Protein AF-A0ABD4SIW8-F1 (afdb_monomer_lite)

Radius of gyration: 25.46 Å; chains: 1; bounding box: 50×43×70 Å

Foldseek 3Di:
DDVVVVVVCVVCVLVCVLVVVLVVLVVVLVVLVVVLVDDDPPVVNVVSVVVNVVSVVVNVCSVVPSPVVVVVVVVVVVVVVVLLVVLLVVLVVCCVPVVALEDEDEPPVDDDPPPPDDPDPVSVVVCVVCVPDSVVSNVVSNVVVCVVVNRHYHYDHDDD

Secondary structure (DSSP, 8-state):
--HHHHHHHHHTHHHHHHHHHHHHHHHHHHHHHHHHTS---HHHHHHHHHHHHHHHHHHHHHHHH-HHHHHHHHHHHHHHHHHHHHHHHHHHHHHHHH--SEEEEE--------PPPPSSHHHHHHHHHHTTTHHHHHHHHHHHHHHHHTPEEEEEPPP-

Sequence (160 aa):
MNAEAERINRRNTNRNEYIQAAKELRHELSALQAKLAIKHSAKTEWRLRNRIGSLERRISRLEERHLGSKLYHRQHVRKQCNMERIMNMSIRKMLLTEKPDVLVKEDLSFTKEKLPKAANRYEAKVRRKLSSWTKGTLDDRIEYLCDCLGIRTVDVNPAY

Organism: Lactobacillus delbrueckii subsp. lactis (NCBI:txid29397)

Structure (mmCIF, N/CA/C/O backbone):
data_AF-A0ABD4SIW8-F1
#
_entry.id   AF-A0ABD4SIW8-F1
#
loop_
_atom_site.group_PDB
_atom_site.id
_atom_site.type_symbol
_atom_site.label_atom_id
_atom_site.label_alt_id
_atom_site.label_comp_id
_atom_site.label_asym_id
_atom_site.label_entity_id
_atom_site.label_seq_id
_atom_site.pdbx_PDB_ins_code
_atom_site.Cartn_x
_atom_site.Cartn_y
_atom_site.Cartn_z
_atom_site.occupancy
_atom_site.B_iso_or_equiv
_atom_site.auth_seq_id
_atom_site.auth_comp_id
_atom_site.auth_asym_id
_atom_site.auth_atom_id
_atom_site.pdbx_PDB_model_num
ATOM 1 N N . MET A 1 1 ? 8.739 29.370 -9.781 1.00 50.47 1 MET A N 1
ATOM 2 C CA . MET A 1 1 ? 8.807 28.098 -9.023 1.00 50.47 1 MET A CA 1
ATOM 3 C C . MET A 1 1 ? 8.374 28.364 -7.585 1.00 50.47 1 MET A C 1
ATOM 5 O O . MET A 1 1 ? 8.610 29.459 -7.099 1.00 50.47 1 MET A O 1
ATOM 9 N N . ASN A 1 2 ? 7.654 27.439 -6.943 1.00 69.81 2 ASN A N 1
ATOM 10 C CA . ASN A 1 2 ? 6.984 27.675 -5.656 1.00 69.81 2 ASN A CA 1
ATOM 11 C C . ASN A 1 2 ? 7.961 27.428 -4.483 1.00 69.81 2 ASN A C 1
ATOM 13 O O . ASN A 1 2 ? 8.446 26.307 -4.330 1.00 69.81 2 ASN A O 1
ATOM 17 N N . ALA A 1 3 ? 8.255 28.440 -3.659 1.00 70.19 3 ALA A N 1
ATOM 18 C CA . ALA A 1 3 ? 9.266 28.374 -2.587 1.00 70.19 3 ALA A CA 1
ATOM 19 C C . ALA A 1 3 ? 9.007 27.247 -1.562 1.00 70.19 3 ALA A C 1
ATOM 21 O O . ALA A 1 3 ? 9.935 26.640 -1.020 1.00 70.19 3 ALA A O 1
ATOM 22 N N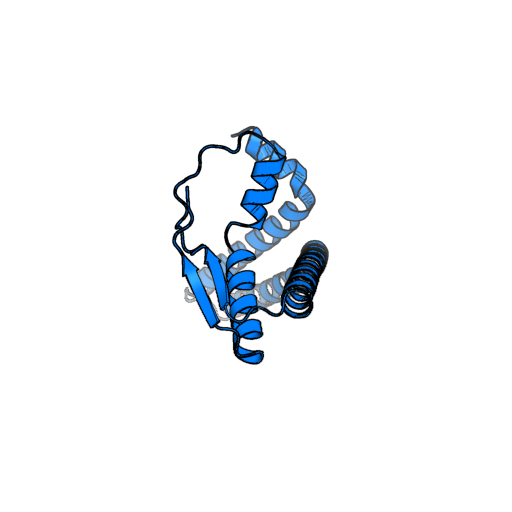 . GLU A 1 4 ? 7.735 26.904 -1.342 1.00 53.00 4 GLU A N 1
ATOM 23 C CA . GLU A 1 4 ? 7.321 25.777 -0.501 1.00 53.00 4 GLU A CA 1
ATOM 24 C C . GLU A 1 4 ? 7.778 24.430 -1.094 1.00 53.00 4 GLU A C 1
ATOM 26 O O . GLU A 1 4 ? 8.259 23.556 -0.370 1.00 53.00 4 GLU A O 1
ATOM 31 N N . ALA A 1 5 ? 7.687 24.279 -2.420 1.00 56.75 5 ALA A N 1
ATOM 32 C CA . ALA A 1 5 ? 8.102 23.074 -3.132 1.00 56.75 5 ALA A CA 1
ATOM 33 C C . ALA A 1 5 ? 9.625 22.896 -3.087 1.00 56.75 5 ALA A C 1
ATOM 35 O O . ALA A 1 5 ? 10.104 21.790 -2.844 1.00 56.75 5 ALA A O 1
ATOM 36 N N . GLU A 1 6 ? 10.390 23.981 -3.222 1.00 64.25 6 GLU A N 1
ATOM 37 C CA . GLU A 1 6 ? 11.849 23.949 -3.073 1.00 64.25 6 GLU A CA 1
ATOM 38 C C . GLU A 1 6 ? 12.275 23.584 -1.648 1.00 64.25 6 GLU A C 1
ATOM 40 O O . GLU A 1 6 ? 13.170 22.760 -1.457 1.00 64.25 6 GLU A O 1
ATOM 4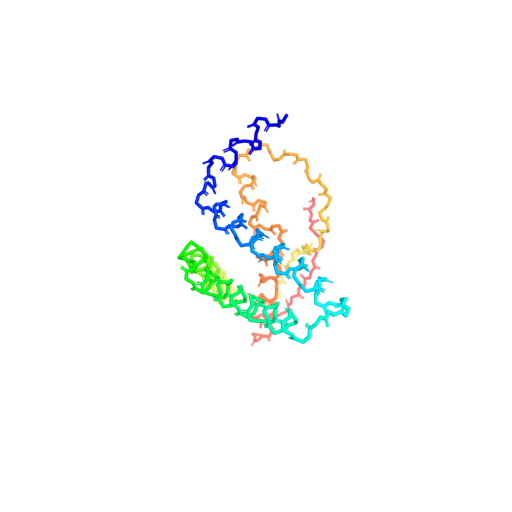5 N N . ARG A 1 7 ? 11.596 24.121 -0.629 1.00 66.62 7 ARG A N 1
ATOM 46 C CA . ARG A 1 7 ? 11.855 23.778 0.776 1.00 66.62 7 ARG A CA 1
ATOM 47 C C . ARG A 1 7 ? 11.556 22.307 1.080 1.00 66.62 7 ARG A C 1
ATOM 49 O O . ARG A 1 7 ? 12.310 21.663 1.814 1.00 66.62 7 ARG A O 1
ATOM 56 N N . ILE A 1 8 ? 10.471 21.767 0.520 1.00 57.56 8 ILE A N 1
ATOM 57 C CA . ILE A 1 8 ? 10.120 20.343 0.619 1.00 57.56 8 ILE A CA 1
ATOM 58 C C . ILE A 1 8 ? 11.170 19.484 -0.095 1.00 57.56 8 ILE A C 1
ATOM 60 O O . ILE A 1 8 ? 11.619 18.495 0.482 1.00 57.56 8 ILE A O 1
ATOM 64 N N . ASN A 1 9 ? 11.615 19.887 -1.290 1.00 57.94 9 ASN A N 1
ATOM 65 C CA . ASN A 1 9 ? 12.676 19.206 -2.037 1.00 57.94 9 ASN A CA 1
ATOM 66 C C . ASN A 1 9 ? 13.997 19.169 -1.260 1.00 57.94 9 ASN A C 1
ATOM 68 O O . ASN A 1 9 ? 14.607 18.109 -1.147 1.00 57.94 9 ASN A O 1
ATOM 72 N N . ARG A 1 10 ? 14.403 20.293 -0.654 1.00 60.28 10 ARG A N 1
ATOM 73 C CA . ARG A 1 10 ? 15.622 20.382 0.169 1.00 60.28 10 ARG A CA 1
ATOM 74 C C . ARG A 1 10 ? 15.577 19.475 1.401 1.00 60.28 10 ARG A C 1
ATOM 76 O O . ARG A 1 10 ? 16.599 18.921 1.779 1.00 60.28 10 ARG A O 1
ATOM 83 N N . ARG A 1 11 ? 14.405 19.283 2.020 1.00 58.88 11 ARG A N 1
ATOM 84 C CA . ARG A 1 11 ? 14.230 18.340 3.147 1.00 58.88 11 ARG A CA 1
ATOM 85 C C . ARG A 1 11 ? 14.241 16.868 2.732 1.00 58.88 11 ARG A C 1
ATOM 87 O O . ARG A 1 11 ? 14.424 16.008 3.587 1.00 58.88 11 ARG A O 1
ATOM 94 N N . ASN A 1 12 ? 14.001 16.580 1.457 1.00 59.62 12 ASN A N 1
ATOM 95 C CA . ASN A 1 12 ? 13.887 15.229 0.910 1.00 59.62 12 ASN A CA 1
ATOM 96 C C . ASN A 1 12 ? 15.069 14.862 0.001 1.00 59.62 12 ASN A C 1
ATOM 98 O O . ASN A 1 12 ? 14.948 13.908 -0.756 1.00 59.62 12 ASN A O 1
ATOM 102 N N . THR A 1 13 ? 16.195 15.575 0.066 1.00 54.31 13 THR A N 1
ATOM 103 C CA . THR A 1 13 ? 17.366 15.424 -0.822 1.00 54.31 13 THR A CA 1
ATOM 104 C C . THR A 1 13 ? 17.773 13.968 -1.059 1.00 54.31 13 THR A C 1
ATOM 106 O O . THR A 1 13 ? 17.740 13.520 -2.200 1.00 54.31 13 THR A O 1
ATOM 109 N N . ASN A 1 14 ? 17.977 13.174 -0.001 1.00 54.81 14 ASN A N 1
ATOM 110 C CA . ASN A 1 14 ? 18.326 11.747 -0.135 1.00 54.81 14 ASN A CA 1
ATOM 111 C C . ASN A 1 14 ? 17.221 10.893 -0.786 1.00 54.81 14 ASN A C 1
ATOM 113 O O . ASN A 1 14 ? 17.498 9.905 -1.462 1.00 54.81 14 ASN A O 1
ATOM 117 N N . ARG A 1 15 ? 15.948 11.253 -0.579 1.00 57.28 15 ARG A N 1
ATOM 118 C CA . ARG A 1 15 ? 14.805 10.585 -1.220 1.00 57.28 15 ARG A CA 1
ATOM 119 C C . ARG A 1 15 ? 14.709 10.984 -2.695 1.00 57.28 15 ARG A C 1
ATOM 121 O O . ARG A 1 15 ? 14.294 10.171 -3.512 1.00 57.28 15 ARG A O 1
ATOM 128 N N . ASN A 1 16 ? 15.113 12.208 -3.022 1.00 62.91 16 ASN A N 1
ATOM 129 C CA . ASN A 1 16 ? 15.060 12.776 -4.361 1.00 62.91 16 ASN A CA 1
ATOM 130 C C . ASN A 1 16 ? 16.160 12.240 -5.271 1.00 62.91 16 ASN A C 1
ATOM 132 O O . ASN A 1 16 ? 15.857 11.899 -6.403 1.00 62.91 16 ASN A O 1
ATOM 136 N N . GLU A 1 17 ? 17.396 12.114 -4.789 1.00 68.50 17 GLU A N 1
ATOM 137 C CA . GLU A 1 17 ? 18.520 11.628 -5.604 1.00 68.50 17 GLU A CA 1
ATOM 138 C C . GLU A 1 17 ? 18.261 10.220 -6.146 1.00 68.50 17 GLU A C 1
ATOM 140 O O . GLU A 1 17 ? 18.393 9.969 -7.342 1.00 68.50 17 GLU A O 1
ATOM 145 N N . TYR A 1 18 ? 17.792 9.316 -5.284 1.00 73.12 18 TYR A N 1
ATOM 146 C CA . TYR A 1 18 ? 17.412 7.965 -5.686 1.00 73.12 18 TYR A CA 1
ATOM 147 C C . TYR A 1 18 ? 16.230 7.956 -6.668 1.00 73.12 18 TYR A C 1
ATOM 149 O O . TYR A 1 18 ? 16.287 7.288 -7.702 1.00 73.12 18 TYR A O 1
ATOM 157 N N . ILE A 1 19 ? 15.148 8.678 -6.344 1.00 72.50 19 ILE A N 1
ATOM 158 C CA . ILE A 1 19 ? 13.933 8.706 -7.174 1.00 72.50 19 ILE A CA 1
ATOM 159 C C . ILE A 1 19 ? 14.255 9.282 -8.553 1.00 72.50 19 ILE A C 1
ATOM 161 O O . ILE A 1 19 ? 13.792 8.754 -9.562 1.00 72.50 19 ILE A O 1
ATOM 165 N N . GLN A 1 20 ? 15.071 10.330 -8.592 1.00 79.94 20 GLN A N 1
ATOM 166 C CA . GLN A 1 20 ? 15.479 10.998 -9.814 1.00 79.94 20 GLN A CA 1
ATOM 167 C C . GLN A 1 20 ? 16.388 10.099 -10.659 1.00 79.94 20 GLN A C 1
ATOM 169 O O . GLN A 1 20 ? 16.099 9.896 -11.836 1.00 79.94 20 GLN A O 1
ATOM 174 N N . ALA A 1 21 ? 17.387 9.451 -10.051 1.00 83.19 21 ALA A N 1
ATOM 175 C CA . ALA A 1 21 ? 18.250 8.497 -10.747 1.00 83.19 21 ALA A CA 1
ATOM 176 C C . ALA A 1 21 ? 17.463 7.302 -11.317 1.00 83.19 21 ALA A C 1
ATOM 178 O O . ALA A 1 21 ? 17.675 6.900 -12.460 1.00 83.19 21 ALA A O 1
ATOM 179 N N . ALA A 1 22 ? 16.512 6.743 -10.556 1.00 84.75 22 ALA A N 1
ATOM 180 C CA . ALA A 1 22 ? 15.638 5.675 -11.044 1.00 84.75 22 ALA A CA 1
ATOM 181 C C . ALA A 1 22 ? 14.765 6.146 -12.217 1.00 84.75 22 ALA A C 1
ATOM 183 O O . ALA A 1 22 ? 14.592 5.425 -13.200 1.00 84.75 22 ALA A O 1
ATOM 184 N N . LYS A 1 23 ? 14.217 7.361 -12.122 1.00 86.75 23 LYS A N 1
ATOM 185 C CA . LYS A 1 23 ? 13.368 7.962 -13.154 1.00 86.75 23 LYS A CA 1
ATOM 186 C C . LYS A 1 23 ? 14.138 8.184 -14.455 1.00 86.75 23 LYS A C 1
ATOM 188 O O . LYS A 1 23 ? 13.640 7.822 -15.517 1.00 86.75 23 LYS A O 1
ATOM 193 N N . GLU A 1 24 ? 15.350 8.718 -14.374 1.00 91.00 24 GLU A N 1
ATOM 194 C CA . GLU A 1 24 ? 16.230 8.929 -15.528 1.00 91.00 24 GLU A CA 1
ATOM 195 C C . GLU A 1 24 ? 16.589 7.608 -16.214 1.00 91.00 24 GLU A C 1
ATOM 197 O O . GLU A 1 24 ? 16.426 7.484 -17.428 1.00 91.00 24 GLU A O 1
ATOM 202 N N . LEU A 1 25 ? 16.967 6.582 -15.442 1.00 92.12 25 LEU A N 1
ATOM 203 C CA . LEU A 1 25 ? 17.259 5.250 -15.982 1.00 92.12 25 LEU A CA 1
ATOM 204 C C . LEU A 1 25 ? 16.038 4.614 -16.666 1.00 92.12 25 LEU A C 1
ATOM 206 O O . LEU A 1 25 ? 16.182 3.968 -17.703 1.00 92.12 25 LEU A O 1
ATOM 210 N N . ARG A 1 26 ? 14.832 4.808 -16.118 1.00 92.00 26 ARG A N 1
ATOM 211 C CA . ARG A 1 26 ? 13.579 4.328 -16.727 1.00 92.00 26 ARG A CA 1
ATOM 212 C C . ARG A 1 26 ? 13.243 5.074 -18.019 1.00 92.00 26 ARG A C 1
ATOM 214 O O . ARG A 1 26 ? 12.794 4.444 -18.974 1.00 92.00 26 ARG A O 1
ATOM 221 N N . HIS A 1 27 ? 13.485 6.383 -18.075 1.00 93.69 27 HIS A N 1
ATOM 222 C CA . HIS A 1 27 ? 13.339 7.153 -19.311 1.00 93.69 27 HIS A CA 1
ATOM 223 C C . HIS A 1 27 ? 14.330 6.691 -20.386 1.00 93.69 27 HIS A C 1
ATOM 225 O O . HIS A 1 27 ? 13.924 6.495 -21.530 1.00 93.69 27 HIS A O 1
ATOM 231 N N . GLU A 1 28 ? 15.598 6.454 -20.027 1.00 94.06 28 GLU A N 1
ATOM 232 C CA . GLU A 1 28 ? 16.601 5.908 -20.952 1.00 94.06 28 GLU A CA 1
ATOM 233 C C . GLU A 1 28 ? 16.174 4.529 -21.477 1.00 94.06 28 GLU A C 1
ATOM 235 O O . GLU A 1 28 ? 16.214 4.285 -22.683 1.00 94.06 28 GLU A O 1
ATOM 240 N N . LEU A 1 29 ? 15.705 3.645 -20.591 1.00 94.12 29 LEU A N 1
ATOM 241 C CA . LEU A 1 29 ? 15.212 2.317 -20.954 1.00 94.12 29 LEU A CA 1
ATOM 242 C C . LEU A 1 29 ? 14.035 2.401 -21.933 1.00 94.12 29 LEU A C 1
ATOM 244 O O . LEU A 1 29 ? 14.064 1.744 -22.972 1.00 94.12 29 LEU A O 1
ATOM 248 N N . SER A 1 30 ? 13.046 3.250 -21.647 1.00 94.44 30 SER A N 1
ATOM 249 C CA . SER A 1 30 ? 11.888 3.458 -22.522 1.00 94.44 30 SER A CA 1
ATOM 250 C C . SER A 1 30 ? 12.300 4.000 -23.896 1.00 94.44 30 SER A C 1
ATOM 252 O O . SER A 1 30 ? 11.844 3.498 -24.923 1.00 94.44 30 SER A O 1
ATOM 254 N N . ALA A 1 31 ? 13.237 4.953 -23.942 1.00 94.81 31 ALA A N 1
ATOM 255 C CA . ALA A 1 31 ? 13.763 5.481 -25.197 1.00 94.81 31 ALA A CA 1
ATOM 256 C C . ALA A 1 31 ? 14.505 4.412 -26.020 1.00 94.81 31 ALA A C 1
ATOM 258 O O . ALA A 1 31 ? 14.399 4.387 -27.246 1.00 94.81 31 ALA A O 1
ATOM 259 N N . LEU A 1 32 ? 15.255 3.513 -25.373 1.00 93.19 32 LEU A N 1
ATOM 260 C CA . LEU A 1 32 ? 15.942 2.416 -26.059 1.00 93.19 32 LEU A CA 1
ATOM 261 C C . LEU A 1 32 ? 14.983 1.324 -26.537 1.00 93.19 32 LEU A C 1
ATOM 263 O O . LEU A 1 32 ? 15.198 0.781 -27.619 1.00 93.19 32 LEU A O 1
ATOM 267 N N . GLN A 1 33 ? 13.925 1.030 -25.781 1.00 93.06 33 GLN A N 1
ATOM 268 C CA . GLN A 1 33 ? 12.856 0.128 -26.218 1.00 93.06 33 GLN A CA 1
ATOM 269 C C . GLN A 1 33 ? 12.130 0.688 -27.446 1.00 93.06 33 GLN A C 1
ATOM 271 O O . GLN A 1 33 ? 11.932 -0.036 -28.419 1.00 93.06 33 GLN A O 1
ATOM 276 N N . ALA A 1 34 ? 11.823 1.989 -27.450 1.00 93.06 34 ALA A N 1
ATOM 277 C CA . ALA A 1 34 ? 11.237 2.662 -28.608 1.00 93.06 34 ALA A CA 1
ATOM 278 C C . ALA A 1 34 ? 12.165 2.619 -29.836 1.00 93.06 34 ALA A C 1
ATOM 280 O O . ALA A 1 34 ? 11.702 2.387 -30.948 1.00 93.06 34 ALA A O 1
ATOM 281 N N . LYS A 1 35 ? 13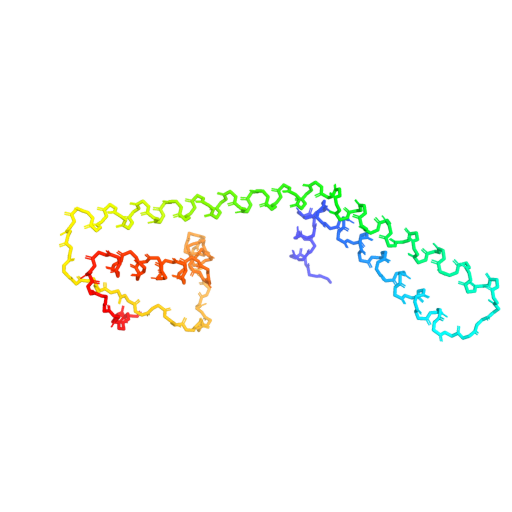.484 2.774 -29.644 1.00 91.50 35 LYS A N 1
ATOM 282 C CA . LYS A 1 35 ? 14.470 2.602 -30.727 1.00 91.50 35 LYS A CA 1
ATOM 283 C C . LYS A 1 35 ? 14.525 1.164 -31.240 1.00 91.50 35 LYS A C 1
ATOM 285 O O . LYS A 1 35 ? 14.619 0.963 -32.440 1.00 91.50 35 LYS A O 1
ATOM 290 N N . LEU A 1 36 ? 14.455 0.167 -30.357 1.00 91.88 36 LEU A N 1
ATOM 291 C CA . LEU A 1 36 ? 14.470 -1.247 -30.747 1.00 91.88 36 LEU A CA 1
ATOM 292 C C . LEU A 1 36 ? 13.211 -1.660 -31.529 1.00 91.88 36 LEU A C 1
ATOM 294 O O . LEU A 1 36 ? 13.270 -2.613 -32.298 1.00 91.88 36 LEU A O 1
ATOM 298 N N . ALA A 1 37 ? 12.092 -0.953 -31.353 1.00 89.12 37 ALA A N 1
ATOM 299 C CA . ALA A 1 37 ? 10.869 -1.193 -32.120 1.00 89.12 37 ALA A CA 1
ATOM 300 C C . ALA A 1 37 ? 11.019 -0.856 -33.617 1.00 89.12 37 ALA A C 1
ATOM 302 O O . ALA A 1 37 ? 10.245 -1.342 -34.440 1.00 89.12 37 ALA A O 1
ATOM 303 N N . ILE A 1 38 ? 12.016 -0.042 -33.980 1.00 92.75 38 ILE A N 1
ATOM 304 C CA . ILE A 1 38 ? 12.355 0.279 -35.367 1.00 92.75 38 ILE A CA 1
ATOM 305 C C . ILE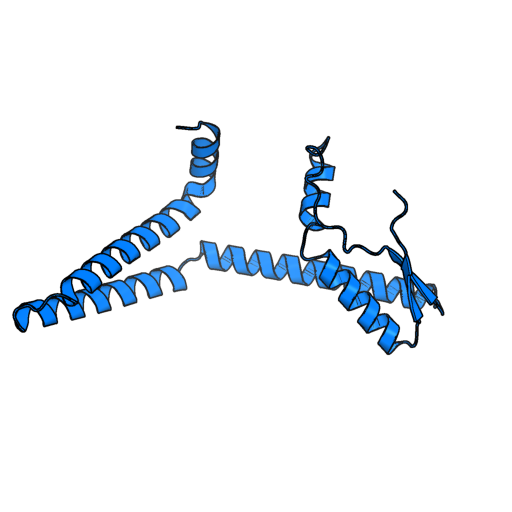 A 1 38 ? 13.351 -0.765 -35.884 1.00 92.75 38 ILE A C 1
ATOM 307 O O . ILE A 1 38 ? 14.301 -1.137 -35.194 1.00 92.75 38 ILE A O 1
ATOM 311 N N . LYS A 1 39 ? 13.161 -1.228 -37.125 1.00 89.38 39 LYS A N 1
ATOM 312 C CA . LYS A 1 39 ? 14.063 -2.201 -37.753 1.00 89.38 39 LYS A CA 1
ATOM 313 C C . LYS A 1 39 ? 15.439 -1.579 -37.988 1.00 89.38 39 LYS A C 1
ATOM 315 O O . LYS A 1 39 ? 15.561 -0.542 -38.643 1.00 89.38 39 LYS A O 1
ATOM 320 N N . HIS A 1 40 ? 16.483 -2.240 -37.500 1.00 90.19 40 HIS A N 1
ATOM 321 C CA . HIS A 1 40 ? 17.863 -1.792 -37.654 1.00 90.19 40 HIS A CA 1
ATOM 322 C C . HIS A 1 40 ? 18.757 -2.928 -38.169 1.00 90.19 40 HIS A C 1
ATOM 324 O O . HIS A 1 40 ? 18.309 -4.040 -38.432 1.00 90.19 40 HIS A O 1
ATOM 330 N N . SER A 1 41 ? 20.052 -2.654 -38.353 1.00 94.31 41 SER A N 1
ATOM 331 C CA . SER A 1 41 ? 21.009 -3.729 -38.633 1.00 94.31 41 SER A CA 1
ATOM 332 C C . SER A 1 41 ? 21.078 -4.700 -37.447 1.00 94.31 41 SER A C 1
ATOM 334 O O . SER A 1 41 ? 21.017 -4.266 -36.292 1.00 94.31 41 SER A O 1
ATOM 336 N N . ALA A 1 42 ? 21.303 -5.990 -37.711 1.00 91.19 42 ALA A N 1
ATOM 337 C CA . ALA A 1 42 ? 21.420 -7.013 -36.666 1.00 91.19 42 ALA A CA 1
ATOM 338 C C . ALA A 1 42 ? 22.453 -6.642 -35.579 1.00 91.19 42 ALA A C 1
ATOM 340 O O . ALA A 1 42 ? 22.238 -6.855 -34.385 1.00 91.19 42 ALA A O 1
ATOM 341 N N . LYS A 1 43 ? 23.560 -5.997 -35.978 1.00 94.12 43 LYS A N 1
ATOM 342 C CA . LYS A 1 43 ? 24.599 -5.502 -35.061 1.00 94.12 43 LYS A CA 1
ATOM 343 C C . LYS A 1 43 ? 24.082 -4.394 -34.138 1.00 94.12 43 LYS A C 1
ATOM 345 O O . LYS A 1 43 ? 24.447 -4.350 -32.963 1.00 94.12 43 LYS A O 1
ATOM 350 N N . THR A 1 44 ? 23.254 -3.491 -34.657 1.00 90.75 44 THR A N 1
ATOM 351 C CA . THR A 1 44 ? 22.645 -2.403 -33.879 1.00 90.75 44 THR A CA 1
ATOM 352 C C . THR A 1 44 ? 21.611 -2.947 -32.899 1.00 90.75 44 THR A C 1
ATOM 354 O O . THR A 1 44 ? 21.643 -2.583 -31.725 1.00 90.75 44 THR A O 1
ATOM 357 N N . GLU A 1 45 ? 20.747 -3.862 -33.342 1.00 91.50 45 GLU A N 1
ATOM 358 C CA . GLU A 1 45 ? 19.732 -4.488 -32.486 1.00 91.50 45 GLU A CA 1
ATOM 359 C C . GLU A 1 45 ? 20.365 -5.249 -31.316 1.00 91.50 45 GLU A C 1
ATOM 361 O O . GLU A 1 45 ? 19.941 -5.090 -30.170 1.00 91.50 45 GLU A O 1
ATOM 366 N N . TRP A 1 46 ? 21.441 -6.002 -31.570 1.00 93.62 46 TRP A N 1
ATOM 367 C CA . TRP A 1 46 ? 22.196 -6.688 -30.518 1.00 93.62 46 TRP A CA 1
ATOM 368 C C . TRP A 1 46 ? 22.745 -5.713 -29.463 1.00 93.62 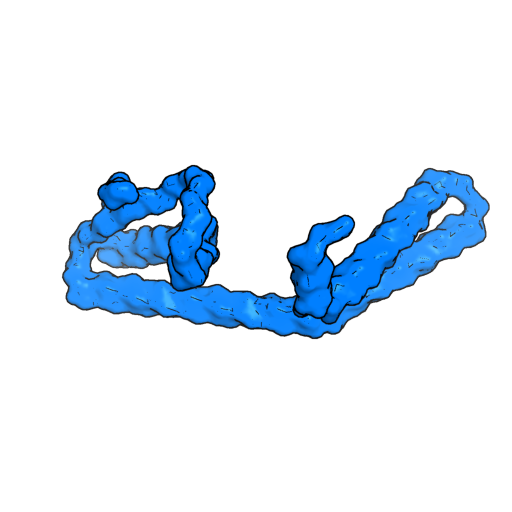46 TRP A C 1
ATOM 370 O O . TRP A 1 46 ? 22.608 -5.945 -28.260 1.00 93.62 46 TRP A O 1
ATOM 380 N N . ARG A 1 47 ? 23.309 -4.572 -29.890 1.00 93.50 47 ARG A N 1
ATOM 381 C CA . ARG A 1 47 ? 23.801 -3.528 -28.970 1.00 93.50 47 ARG A CA 1
ATOM 382 C C . ARG A 1 47 ? 22.674 -2.929 -28.128 1.00 93.50 47 ARG A C 1
ATOM 384 O O . ARG A 1 47 ? 22.861 -2.737 -26.927 1.00 93.50 47 ARG A O 1
ATOM 391 N N . LEU A 1 48 ? 21.522 -2.650 -28.742 1.00 93.62 48 LEU A N 1
ATOM 392 C CA . LEU A 1 48 ? 20.350 -2.110 -28.049 1.00 93.62 48 LEU A CA 1
ATOM 393 C C . LEU A 1 48 ? 19.841 -3.085 -26.984 1.00 93.62 48 LEU A C 1
ATOM 395 O O . LEU A 1 48 ? 19.683 -2.683 -25.833 1.00 93.62 48 LEU A O 1
ATOM 399 N N . ARG A 1 49 ? 19.678 -4.371 -27.323 1.00 93.25 49 ARG A N 1
ATOM 400 C CA . ARG A 1 49 ? 19.253 -5.412 -26.368 1.00 93.25 49 ARG A CA 1
ATOM 401 C C . ARG A 1 49 ? 20.214 -5.535 -25.186 1.00 93.25 49 ARG A C 1
ATOM 403 O O . ARG A 1 49 ? 19.778 -5.538 -24.038 1.00 93.25 49 ARG A O 1
ATOM 410 N N . ASN A 1 50 ? 21.521 -5.545 -25.446 1.00 95.69 50 ASN A N 1
ATOM 411 C CA . ASN A 1 50 ? 22.526 -5.589 -24.381 1.00 95.69 50 ASN A CA 1
ATOM 412 C C . ASN A 1 50 ? 22.466 -4.367 -23.462 1.00 95.69 50 ASN A C 1
ATOM 414 O O . ASN A 1 50 ? 22.603 -4.498 -22.242 1.00 95.69 50 ASN A O 1
ATOM 418 N N . ARG A 1 51 ? 22.259 -3.173 -24.032 1.00 94.19 51 ARG A N 1
ATOM 419 C CA . ARG A 1 51 ? 22.127 -1.942 -23.250 1.00 94.19 51 ARG A CA 1
ATOM 420 C C . ARG A 1 51 ? 20.857 -1.952 -22.402 1.00 94.19 51 ARG A C 1
ATOM 422 O O . ARG A 1 51 ? 20.950 -1.628 -21.222 1.00 94.19 51 ARG A O 1
ATOM 429 N N . ILE A 1 52 ? 19.723 -2.379 -22.962 1.00 94.38 52 ILE A N 1
ATOM 430 C CA . ILE A 1 52 ? 18.455 -2.544 -22.233 1.00 94.38 52 ILE A CA 1
ATOM 431 C C . ILE A 1 52 ? 18.654 -3.493 -21.047 1.00 94.38 52 ILE A C 1
ATOM 433 O O . ILE A 1 52 ? 18.455 -3.083 -19.906 1.00 94.38 52 ILE A O 1
ATOM 437 N N . GLY A 1 53 ? 19.191 -4.695 -21.278 1.00 94.25 53 GLY A N 1
ATOM 438 C CA . GLY A 1 53 ? 19.435 -5.657 -20.199 1.00 94.25 53 GLY A CA 1
ATOM 439 C C . GLY A 1 53 ? 20.453 -5.172 -19.154 1.00 94.25 53 GLY A C 1
ATOM 440 O O . GLY A 1 53 ? 20.434 -5.603 -18.000 1.00 94.25 53 GLY A O 1
ATOM 441 N N . SER A 1 54 ? 21.375 -4.273 -19.517 1.00 95.00 54 SER A N 1
ATOM 442 C CA . SER A 1 54 ? 22.278 -3.615 -18.560 1.00 95.00 54 SER A CA 1
ATOM 443 C C . SER A 1 54 ? 21.550 -2.585 -17.689 1.00 95.00 54 SER A C 1
ATOM 445 O O . SER A 1 54 ? 21.781 -2.541 -16.476 1.00 95.00 54 SER A O 1
ATOM 447 N N . LEU A 1 55 ? 20.655 -1.790 -18.285 1.00 93.75 55 LEU A N 1
ATOM 448 C CA . LEU A 1 55 ? 19.834 -0.812 -17.572 1.00 93.75 55 LEU A CA 1
ATOM 449 C C . LEU A 1 55 ? 18.848 -1.489 -16.623 1.00 93.75 55 LEU A C 1
ATOM 451 O O . LEU A 1 55 ? 18.779 -1.086 -15.466 1.00 93.75 55 LEU A O 1
ATOM 455 N N . GLU A 1 56 ? 18.176 -2.558 -17.052 1.00 93.19 56 GLU A N 1
ATOM 456 C CA . GLU A 1 56 ? 17.276 -3.354 -16.203 1.00 93.19 56 GLU A CA 1
ATOM 457 C C . GLU A 1 56 ? 17.996 -3.854 -14.944 1.00 93.19 56 GLU A C 1
ATOM 459 O O . GLU A 1 56 ? 17.552 -3.614 -13.821 1.00 93.19 56 GLU A O 1
ATOM 464 N N . ARG A 1 57 ? 19.194 -4.434 -15.103 1.00 93.94 57 ARG A N 1
ATOM 465 C CA . ARG A 1 57 ? 20.036 -4.860 -13.970 1.00 93.94 57 ARG A CA 1
ATOM 466 C C . ARG A 1 57 ? 20.474 -3.703 -13.074 1.00 93.94 57 ARG A C 1
ATOM 468 O O . ARG A 1 57 ? 20.699 -3.891 -11.878 1.00 93.94 57 ARG A O 1
ATOM 475 N N . ARG A 1 58 ? 20.688 -2.509 -13.631 1.00 90.94 58 ARG A N 1
ATOM 476 C CA . ARG A 1 58 ? 21.057 -1.321 -12.847 1.00 90.94 58 ARG A CA 1
ATOM 477 C C . ARG A 1 58 ? 19.866 -0.807 -12.040 1.00 90.94 58 ARG A C 1
ATOM 479 O O . ARG A 1 58 ? 20.058 -0.494 -10.870 1.00 90.94 58 ARG A O 1
ATOM 486 N N . ILE A 1 59 ? 18.674 -0.783 -12.632 1.00 90.38 59 ILE A N 1
ATOM 487 C CA . ILE A 1 59 ? 17.419 -0.416 -11.967 1.00 90.38 59 ILE A CA 1
ATOM 488 C C . ILE A 1 59 ? 17.114 -1.405 -10.834 1.00 90.38 59 ILE A C 1
ATOM 490 O O . ILE A 1 59 ? 16.952 -0.961 -9.702 1.00 90.38 59 ILE A O 1
ATOM 494 N N . SER A 1 60 ? 17.169 -2.720 -11.088 1.00 88.56 60 SER A N 1
ATOM 495 C CA . SER A 1 60 ? 16.926 -3.747 -10.055 1.00 88.56 60 SER A CA 1
ATOM 496 C C . SER A 1 60 ? 17.873 -3.592 -8.867 1.00 88.56 60 SER A C 1
ATOM 498 O O . SER A 1 60 ? 17.444 -3.514 -7.721 1.00 88.56 60 SER A O 1
ATOM 500 N N . ARG A 1 61 ? 19.182 -3.437 -9.123 1.00 88.44 61 ARG A N 1
ATOM 501 C CA . ARG A 1 61 ? 20.169 -3.229 -8.049 1.00 88.44 61 ARG A CA 1
ATOM 502 C C . ARG A 1 61 ? 19.908 -1.958 -7.253 1.00 88.44 61 ARG A C 1
ATOM 504 O O .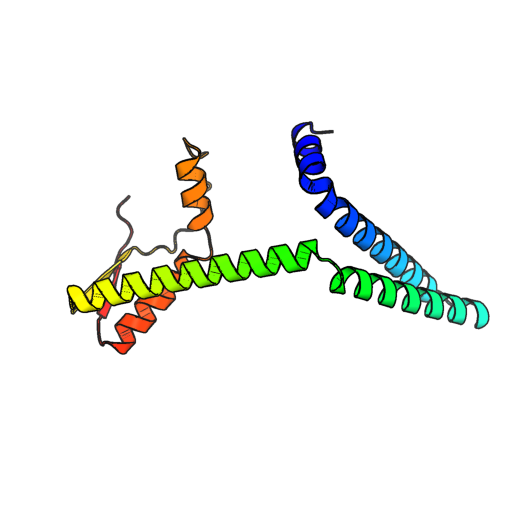 ARG A 1 61 ? 20.126 -1.948 -6.043 1.00 88.44 61 ARG A O 1
ATOM 511 N N . LEU A 1 62 ? 19.506 -0.888 -7.930 1.00 85.19 62 LEU A N 1
ATOM 512 C CA . LEU A 1 62 ? 19.186 0.382 -7.298 1.00 85.19 62 LEU A CA 1
ATOM 513 C C . LEU A 1 62 ? 17.969 0.199 -6.373 1.00 85.19 62 LEU A C 1
ATOM 515 O O . LEU A 1 62 ? 18.061 0.530 -5.192 1.00 85.19 62 LEU A O 1
ATOM 519 N N . GLU A 1 63 ? 16.903 -0.441 -6.853 1.00 81.94 63 GLU A N 1
ATOM 520 C CA . GLU A 1 63 ? 15.691 -0.757 -6.084 1.00 81.94 63 GLU A CA 1
ATOM 521 C C . GLU A 1 63 ? 15.952 -1.687 -4.893 1.00 81.94 63 GLU A C 1
ATOM 523 O O . GLU A 1 63 ? 15.565 -1.384 -3.760 1.00 81.94 63 GLU A O 1
ATOM 528 N N . GLU A 1 64 ? 16.694 -2.771 -5.106 1.00 82.06 64 GLU A N 1
ATOM 529 C CA . GLU A 1 64 ? 17.044 -3.738 -4.069 1.00 82.06 64 GLU A CA 1
ATOM 530 C C . GLU A 1 64 ? 17.972 -3.161 -3.004 1.00 82.06 64 GLU A C 1
ATOM 532 O O . GLU A 1 64 ? 17.894 -3.554 -1.841 1.00 82.06 64 GLU A O 1
ATOM 537 N N . ARG A 1 65 ? 18.896 -2.266 -3.362 1.00 80.31 65 ARG A N 1
ATOM 538 C CA . ARG A 1 65 ? 19.897 -1.728 -2.424 1.00 80.31 65 ARG A CA 1
ATOM 539 C C . ARG A 1 65 ? 19.491 -0.395 -1.812 1.00 80.31 65 ARG A C 1
ATOM 541 O O . ARG A 1 65 ? 20.259 0.161 -1.030 1.00 80.31 65 ARG A O 1
ATOM 548 N N . HIS A 1 66 ? 18.285 0.098 -2.089 1.00 79.69 66 HIS A N 1
ATOM 549 C CA . HIS A 1 66 ? 17.820 1.367 -1.547 1.00 79.69 66 HIS A CA 1
ATOM 550 C C . HIS A 1 66 ? 17.550 1.282 -0.035 1.00 79.69 66 HIS A C 1
ATOM 552 O O . HIS A 1 66 ? 16.439 0.999 0.425 1.00 79.69 66 HIS A O 1
ATOM 558 N N . LEU A 1 67 ? 18.592 1.563 0.755 1.00 72.81 67 LEU A N 1
ATOM 559 C CA . LEU A 1 67 ? 18.550 1.559 2.219 1.00 72.81 67 LEU A CA 1
ATOM 560 C C . LEU A 1 67 ? 17.464 2.496 2.758 1.00 72.81 67 LEU A C 1
ATOM 562 O O . LEU A 1 67 ? 16.779 2.140 3.713 1.00 72.81 67 LEU A O 1
ATOM 566 N N . GLY A 1 68 ? 17.241 3.644 2.109 1.00 76.19 68 GLY A N 1
ATOM 567 C CA . GLY A 1 68 ? 16.179 4.584 2.470 1.00 76.19 68 GLY A CA 1
ATOM 568 C C . GLY A 1 68 ? 14.781 3.965 2.391 1.00 76.19 68 GLY A C 1
ATOM 569 O O . GLY A 1 68 ? 14.020 4.053 3.355 1.00 76.19 68 GLY A O 1
ATOM 570 N N . SER A 1 69 ? 14.456 3.275 1.290 1.00 75.00 69 SER A N 1
ATOM 571 C CA . SER A 1 69 ? 13.173 2.565 1.149 1.00 75.00 69 SER A CA 1
ATOM 572 C C . SER A 1 69 ? 13.052 1.424 2.153 1.00 75.00 69 SER A C 1
ATOM 574 O O . SER A 1 69 ? 12.038 1.323 2.841 1.00 75.00 69 SER A O 1
ATOM 576 N N . LYS A 1 70 ? 14.108 0.617 2.325 1.00 79.94 70 LYS A N 1
ATOM 577 C CA . LYS A 1 70 ? 14.108 -0.478 3.307 1.00 79.94 70 LYS A CA 1
ATOM 578 C C . LYS A 1 70 ? 13.857 0.024 4.726 1.00 79.94 70 LYS A C 1
ATOM 580 O O . LYS A 1 70 ? 13.028 -0.536 5.440 1.00 79.94 70 LYS A O 1
ATOM 585 N N . LEU A 1 71 ? 14.549 1.085 5.141 1.00 80.19 71 LEU A N 1
ATOM 586 C CA . LEU A 1 71 ? 14.376 1.691 6.460 1.00 80.19 71 LEU A CA 1
ATOM 587 C C . LEU A 1 71 ? 12.984 2.302 6.621 1.00 80.19 71 LEU A C 1
ATOM 589 O O . LEU A 1 71 ? 12.362 2.119 7.667 1.00 80.19 71 LEU A O 1
ATOM 593 N N . TYR A 1 72 ? 12.483 2.993 5.596 1.00 81.50 72 TYR A N 1
ATOM 594 C CA . TYR A 1 72 ? 11.128 3.535 5.595 1.00 81.50 72 TYR A CA 1
ATOM 595 C C . TYR A 1 72 ? 10.086 2.425 5.749 1.00 81.50 72 TYR A C 1
ATOM 597 O O . TYR A 1 72 ? 9.235 2.517 6.630 1.00 81.50 72 TYR A O 1
ATOM 605 N N . HIS A 1 73 ? 10.184 1.357 4.956 1.00 81.25 73 HIS A N 1
ATOM 606 C CA . HIS A 1 73 ? 9.244 0.243 4.988 1.00 81.25 73 HIS A CA 1
ATOM 607 C C . HIS A 1 73 ? 9.282 -0.481 6.338 1.00 81.25 73 HIS A C 1
ATOM 609 O O . HIS A 1 73 ? 8.241 -0.666 6.959 1.00 81.25 73 HIS A O 1
ATOM 615 N N . ARG A 1 74 ? 10.476 -0.770 6.876 1.00 85.81 74 ARG A N 1
ATOM 616 C CA . ARG A 1 74 ? 10.632 -1.333 8.231 1.00 85.81 74 ARG A CA 1
ATOM 617 C C . ARG A 1 74 ? 9.979 -0.457 9.301 1.00 85.81 74 ARG A C 1
ATOM 619 O O . ARG A 1 74 ? 9.274 -0.965 10.169 1.00 85.81 74 ARG A O 1
ATOM 626 N N . GLN A 1 75 ? 10.192 0.858 9.249 1.00 85.44 75 GLN A N 1
ATOM 627 C CA . GLN A 1 75 ? 9.564 1.789 10.189 1.00 85.44 75 GLN A CA 1
ATOM 628 C C . GLN A 1 75 ? 8.046 1.863 10.012 1.00 85.44 75 GLN A C 1
ATOM 630 O O . GLN A 1 75 ? 7.328 1.983 11.004 1.00 85.44 75 GLN A O 1
ATOM 635 N N . HIS A 1 76 ? 7.562 1.811 8.772 1.00 85.56 76 HIS A N 1
ATOM 636 C CA . HIS A 1 76 ? 6.141 1.814 8.454 1.00 85.56 76 HIS A CA 1
ATOM 637 C C . HIS A 1 76 ? 5.456 0.566 9.015 1.00 85.56 76 HIS A C 1
ATOM 639 O O . HIS A 1 76 ? 4.535 0.699 9.816 1.00 85.56 76 HIS A O 1
ATOM 645 N N . VAL A 1 77 ? 5.978 -0.623 8.694 1.00 87.81 77 VAL A N 1
ATOM 646 C CA . VAL A 1 77 ? 5.489 -1.914 9.204 1.00 87.81 77 VAL A CA 1
ATOM 647 C C . VAL A 1 77 ? 5.503 -1.928 10.730 1.00 87.81 77 VAL A C 1
ATOM 649 O O . VAL A 1 77 ? 4.487 -2.212 11.352 1.00 87.81 77 VAL A O 1
ATOM 652 N N . ARG A 1 78 ? 6.602 -1.506 11.371 1.00 90.06 78 ARG A N 1
ATOM 653 C CA . ARG A 1 78 ? 6.674 -1.442 12.841 1.00 90.06 78 ARG A CA 1
ATOM 654 C C . ARG A 1 78 ? 5.593 -0.543 13.447 1.00 90.06 78 ARG A C 1
ATOM 656 O O . ARG A 1 78 ? 5.030 -0.875 14.489 1.00 90.06 78 ARG A O 1
ATOM 663 N N . LYS A 1 79 ? 5.317 0.610 12.830 1.00 86.94 79 LYS A N 1
ATOM 664 C CA . LYS A 1 79 ? 4.266 1.530 13.292 1.00 86.94 79 LYS A CA 1
ATOM 665 C C . LYS A 1 79 ? 2.876 0.933 13.105 1.00 86.94 79 LYS A C 1
ATOM 667 O O . LYS A 1 79 ? 2.058 1.082 14.008 1.00 86.94 79 LYS A O 1
ATOM 672 N N . GLN A 1 80 ? 2.644 0.261 11.981 1.00 85.38 80 GLN A N 1
ATOM 673 C CA . GLN A 1 80 ? 1.396 -0.430 11.687 1.00 85.38 80 GLN A CA 1
ATOM 674 C C . GLN A 1 80 ? 1.144 -1.566 12.687 1.00 85.38 80 GLN A C 1
ATOM 676 O O . GLN A 1 80 ? 0.156 -1.513 13.412 1.00 85.38 80 GLN A O 1
ATOM 681 N N . CYS A 1 81 ? 2.095 -2.487 12.866 1.00 89.12 81 CYS A N 1
ATOM 682 C CA . CYS A 1 81 ? 1.962 -3.584 13.830 1.00 89.12 81 CYS A CA 1
ATOM 683 C C . CYS A 1 81 ? 1.761 -3.081 15.267 1.00 89.12 81 CYS A C 1
ATOM 685 O O . CYS A 1 81 ? 0.985 -3.649 16.029 1.00 89.12 81 CYS A O 1
ATOM 687 N N . ASN A 1 82 ? 2.441 -2.001 15.674 1.00 89.75 82 ASN A N 1
ATOM 688 C CA . ASN A 1 82 ? 2.225 -1.439 17.009 1.00 89.75 82 ASN A CA 1
ATOM 689 C C . ASN A 1 82 ? 0.822 -0.834 17.164 1.00 89.75 82 ASN A C 1
ATOM 691 O O . ASN A 1 82 ? 0.236 -0.939 18.238 1.00 89.75 82 ASN A O 1
ATOM 695 N N . MET A 1 83 ? 0.293 -0.203 16.115 1.00 86.19 83 MET A N 1
ATOM 696 C CA . MET A 1 83 ? -1.069 0.327 16.110 1.00 86.19 83 MET A CA 1
ATOM 697 C C . MET A 1 83 ? -2.096 -0.802 16.224 1.00 86.19 83 MET A C 1
ATOM 699 O O . MET A 1 83 ? -2.930 -0.759 17.124 1.00 86.19 83 MET A O 1
ATOM 703 N N . GLU A 1 84 ? -1.973 -1.837 15.391 1.00 88.12 84 GLU A N 1
ATOM 704 C CA . GLU A 1 84 ? -2.823 -3.034 15.420 1.00 88.12 84 GLU A CA 1
ATOM 705 C C . GLU A 1 84 ? -2.755 -3.741 16.780 1.00 88.12 84 GLU A C 1
ATOM 707 O O . GLU A 1 84 ? -3.776 -4.148 17.330 1.00 88.12 84 GLU A O 1
ATOM 712 N N . ARG A 1 85 ? -1.562 -3.847 17.379 1.00 92.25 85 ARG A N 1
ATOM 713 C CA . ARG A 1 85 ? -1.383 -4.417 18.721 1.00 92.25 85 ARG A CA 1
ATOM 714 C C . ARG A 1 85 ? -2.134 -3.621 19.786 1.00 92.25 85 ARG A C 1
ATOM 716 O O . ARG A 1 85 ? -2.831 -4.220 20.599 1.00 92.25 85 ARG A O 1
ATOM 723 N N . ILE A 1 86 ? -1.974 -2.295 19.803 1.00 90.62 86 ILE A N 1
ATOM 724 C CA . ILE A 1 86 ? -2.646 -1.424 20.781 1.00 90.62 86 ILE A CA 1
ATOM 725 C C . ILE A 1 86 ? -4.161 -1.525 20.614 1.00 90.62 86 ILE A C 1
ATOM 727 O O . ILE A 1 86 ? -4.861 -1.719 21.599 1.00 90.62 86 ILE A O 1
ATOM 731 N N . MET A 1 87 ? -4.647 -1.456 19.377 1.00 89.00 87 MET A N 1
ATOM 732 C CA . MET A 1 87 ? -6.060 -1.600 19.043 1.00 89.00 87 MET A CA 1
ATOM 733 C C . MET A 1 87 ? -6.629 -2.926 19.563 1.00 89.00 87 MET A C 1
ATOM 735 O O . MET A 1 87 ? -7.570 -2.927 20.350 1.00 89.00 87 MET A O 1
ATOM 739 N N . ASN A 1 88 ? -5.994 -4.045 19.212 1.00 91.94 88 ASN A N 1
ATOM 740 C CA . ASN A 1 88 ? -6.393 -5.380 19.656 1.00 91.94 88 ASN A CA 1
ATOM 741 C C . ASN A 1 88 ? -6.432 -5.523 21.175 1.00 91.94 88 ASN A C 1
ATOM 743 O O . ASN A 1 88 ? -7.371 -6.092 21.727 1.00 91.94 88 ASN A O 1
ATOM 747 N N . MET A 1 89 ? -5.392 -5.031 21.845 1.00 94.81 89 MET A N 1
ATOM 748 C CA . MET A 1 89 ? -5.299 -5.074 23.298 1.00 94.81 89 MET A CA 1
ATOM 749 C C . MET A 1 89 ? -6.427 -4.262 23.941 1.00 94.81 89 MET A C 1
ATOM 751 O O . MET A 1 89 ? -7.065 -4.750 24.870 1.00 94.81 89 MET A O 1
ATOM 755 N N . SER A 1 90 ? -6.694 -3.056 23.436 1.00 93.69 90 SER A N 1
ATOM 756 C CA . SER A 1 90 ? -7.747 -2.185 23.955 1.00 93.69 90 SER A CA 1
ATOM 757 C C . SER A 1 90 ? -9.142 -2.777 23.756 1.00 93.69 90 SER A C 1
ATOM 759 O O . SER A 1 90 ? -9.894 -2.837 24.724 1.00 93.69 90 SER A O 1
ATOM 761 N N . ILE A 1 91 ? -9.462 -3.279 22.554 1.00 92.81 91 ILE A N 1
ATOM 762 C CA . ILE A 1 91 ? -10.766 -3.906 22.271 1.00 92.81 91 ILE A CA 1
ATOM 763 C C . ILE A 1 91 ? -10.976 -5.108 23.192 1.00 92.81 91 ILE A C 1
ATOM 765 O O . ILE A 1 91 ? -11.982 -5.191 23.886 1.00 92.81 91 ILE A O 1
ATOM 769 N N . ARG A 1 92 ? -10.000 -6.024 23.262 1.00 93.69 92 ARG A N 1
ATOM 770 C CA . ARG A 1 92 ? -10.112 -7.212 24.123 1.00 93.69 92 ARG A CA 1
ATOM 771 C C . ARG A 1 92 ? -10.281 -6.839 25.588 1.00 93.69 92 ARG A C 1
ATOM 773 O O . ARG A 1 92 ? -11.083 -7.458 26.275 1.00 93.69 92 ARG A O 1
ATOM 780 N N . LYS A 1 93 ? -9.539 -5.838 26.068 1.00 95.69 93 LYS A N 1
ATOM 781 C CA . LYS A 1 93 ? -9.656 -5.370 27.451 1.00 95.69 93 LYS A CA 1
ATOM 782 C C . LYS A 1 93 ? -11.067 -4.853 27.741 1.00 95.69 93 LYS A C 1
ATOM 784 O O . LYS A 1 93 ? -11.625 -5.235 28.764 1.00 95.69 93 LYS A O 1
ATOM 789 N N . MET A 1 94 ? -11.623 -4.028 26.855 1.00 95.31 94 MET A N 1
ATOM 790 C CA . MET A 1 94 ? -12.990 -3.506 26.959 1.00 95.31 94 MET A CA 1
ATOM 791 C C . MET A 1 94 ? -14.010 -4.652 26.996 1.00 95.31 94 MET A C 1
ATOM 793 O O . MET A 1 94 ? -14.724 -4.792 27.984 1.00 95.31 94 MET A O 1
ATOM 797 N N . LEU A 1 95 ? -13.987 -5.545 25.998 1.00 93.56 95 LEU A N 1
ATOM 798 C CA . LEU A 1 95 ? -14.932 -6.667 25.902 1.00 93.56 95 LEU A CA 1
ATOM 799 C C . LEU A 1 95 ? -14.864 -7.610 27.114 1.00 93.56 95 LEU A C 1
ATOM 801 O O . LEU A 1 95 ? -15.895 -8.065 27.595 1.00 93.56 95 LEU A O 1
ATOM 805 N N . LEU A 1 96 ? -13.666 -7.887 27.641 1.00 92.00 96 LEU A N 1
ATOM 806 C CA . LEU A 1 96 ? -13.498 -8.762 28.809 1.00 92.00 96 LEU A CA 1
ATOM 807 C C . LEU A 1 96 ? -13.951 -8.121 30.123 1.00 92.00 96 LEU A C 1
ATOM 809 O O . LEU A 1 96 ? -14.371 -8.835 31.035 1.00 92.00 96 LEU A O 1
ATOM 813 N N . THR A 1 97 ? -13.808 -6.800 30.235 1.00 94.69 97 THR A N 1
ATOM 814 C CA . THR A 1 97 ? -14.109 -6.059 31.465 1.00 94.69 97 THR A CA 1
ATOM 815 C C . THR A 1 97 ? -15.600 -5.765 31.561 1.00 94.69 97 THR A C 1
ATOM 817 O O . THR A 1 97 ? -16.195 -5.991 32.609 1.00 94.69 97 THR A O 1
ATOM 820 N N . GLU A 1 98 ? -16.198 -5.290 30.470 1.00 93.38 98 GLU A N 1
ATOM 821 C CA . GLU A 1 98 ? -17.599 -4.861 30.437 1.00 93.38 98 GLU A CA 1
ATOM 822 C C . GLU A 1 98 ? -18.556 -6.014 30.124 1.00 93.38 98 GLU A C 1
ATOM 824 O O . GLU A 1 98 ? -19.693 -5.985 30.581 1.00 93.38 98 GLU A O 1
ATOM 829 N N . LYS A 1 99 ? -18.091 -7.041 29.394 1.00 92.44 99 LYS A N 1
ATOM 830 C CA . LYS A 1 99 ? -18.890 -8.196 28.943 1.00 92.44 99 LYS A CA 1
ATOM 831 C C . LYS A 1 99 ? -20.244 -7.784 28.339 1.00 92.44 99 LYS A C 1
ATOM 833 O O . LYS A 1 99 ? -21.283 -8.221 28.828 1.00 92.44 99 LYS A O 1
ATOM 838 N N . PRO A 1 100 ? -20.243 -6.924 27.307 1.00 93.06 100 PRO A N 1
ATOM 839 C CA . PRO A 1 100 ? -21.484 -6.434 26.729 1.00 93.06 100 PRO A CA 1
ATOM 840 C C . PRO A 1 100 ? -22.196 -7.535 25.934 1.00 93.06 100 PRO A C 1
ATOM 842 O O . PRO A 1 100 ? -21.551 -8.267 25.187 1.00 93.06 100 PRO A O 1
ATOM 845 N N . ASP A 1 101 ? -23.525 -7.591 26.021 1.00 92.38 101 ASP A N 1
ATOM 846 C CA . ASP A 1 101 ? -24.354 -8.404 25.113 1.00 92.38 101 ASP A CA 1
ATOM 847 C C . ASP A 1 101 ? -24.518 -7.729 23.739 1.00 92.38 101 ASP A C 1
ATOM 849 O O . ASP A 1 101 ? -24.664 -8.386 22.703 1.00 92.38 101 ASP A O 1
ATOM 853 N N . VAL A 1 102 ? -24.487 -6.392 23.733 1.00 93.12 102 VAL A N 1
ATOM 854 C CA . VAL A 1 102 ? -24.626 -5.549 22.544 1.00 93.12 102 VAL A CA 1
ATOM 855 C C . VAL A 1 102 ? -23.570 -4.451 22.570 1.00 93.12 102 VAL A C 1
ATOM 857 O O . VAL A 1 102 ? -23.443 -3.728 23.557 1.00 93.12 102 VAL A O 1
ATOM 860 N N . LEU A 1 103 ? -22.844 -4.296 21.465 1.00 92.19 103 LEU A N 1
ATOM 861 C CA . LEU A 1 103 ? -21.903 -3.209 21.241 1.00 92.19 103 LEU A CA 1
ATOM 862 C C . LEU A 1 103 ? -22.465 -2.255 20.184 1.00 92.19 103 LEU A C 1
ATOM 864 O O . LEU A 1 103 ? -22.664 -2.632 19.030 1.00 92.19 103 LEU A O 1
ATOM 868 N N . VAL A 1 104 ? -22.699 -1.009 20.585 1.00 90.00 104 VAL A N 1
ATOM 869 C CA . VAL A 1 104 ? -23.141 0.060 19.685 1.00 90.00 104 VAL A CA 1
ATOM 870 C C . VAL A 1 104 ? -21.916 0.827 19.196 1.00 90.00 104 VAL A C 1
ATOM 872 O O . VAL A 1 104 ? -21.102 1.263 20.013 1.00 90.00 104 VAL A O 1
ATOM 875 N N . LYS A 1 105 ? -21.773 0.986 17.880 1.00 87.75 105 LYS A N 1
ATOM 876 C CA . LYS A 1 105 ? -20.676 1.728 17.250 1.00 87.75 105 LYS A CA 1
ATOM 877 C C . LYS A 1 105 ? -21.216 2.749 16.253 1.00 87.75 105 LYS A C 1
ATOM 879 O O . LYS A 1 105 ? -22.296 2.576 15.700 1.00 87.75 105 LYS A O 1
ATOM 884 N N . GLU A 1 106 ? -20.482 3.835 16.060 1.00 84.88 106 GLU A N 1
ATOM 885 C CA . GLU A 1 106 ? -20.844 4.849 15.070 1.00 84.88 106 GLU A CA 1
ATOM 886 C C . GLU A 1 106 ? -20.555 4.336 13.658 1.00 84.88 106 GLU A C 1
ATOM 888 O O . GLU A 1 106 ? -19.471 3.802 13.412 1.00 84.88 106 GLU A O 1
ATOM 893 N N . ASP A 1 107 ? -21.478 4.562 12.719 1.00 79.06 107 ASP A N 1
ATOM 894 C CA . ASP A 1 107 ? -21.200 4.366 11.306 1.00 79.06 107 ASP A CA 1
ATOM 895 C C . ASP A 1 107 ? -20.195 5.423 10.871 1.00 79.06 107 ASP A C 1
ATOM 897 O O . ASP A 1 107 ? -20.442 6.622 10.727 1.00 79.06 107 ASP A O 1
ATOM 901 N N . LEU A 1 108 ? -18.991 4.932 10.683 1.00 69.88 108 LEU A N 1
ATOM 902 C CA . LEU A 1 108 ? -17.841 5.711 10.352 1.00 69.88 108 LEU A CA 1
ATOM 903 C C . LEU A 1 108 ? -17.733 5.850 8.803 1.00 69.88 108 LEU A C 1
ATOM 905 O O . LEU A 1 108 ? -16.873 6.570 8.310 1.00 69.88 108 LEU A O 1
ATOM 909 N N . SER A 1 109 ? -18.632 5.318 7.982 1.00 68.25 109 SER A N 1
ATOM 910 C CA . SER A 1 109 ? -18.551 5.364 6.509 1.00 68.25 109 SER A CA 1
ATOM 911 C C . SER A 1 109 ? -18.477 6.760 5.841 1.00 68.25 109 SER A C 1
ATOM 913 O O . SER A 1 109 ? -18.163 6.830 4.651 1.00 68.25 109 SER A O 1
ATOM 915 N N . PHE A 1 110 ? -18.665 7.871 6.573 1.00 60.53 110 PHE A N 1
ATOM 916 C CA . PHE A 1 110 ? -18.618 9.253 6.066 1.00 60.53 110 PHE A CA 1
ATOM 917 C C . PHE A 1 110 ? -17.484 9.502 5.064 1.00 60.53 110 PHE A C 1
ATOM 919 O O . PHE A 1 110 ? -16.293 9.610 5.395 1.00 60.53 110 PHE A O 1
ATOM 926 N N . THR A 1 111 ? -17.889 9.654 3.803 1.00 55.88 111 THR A N 1
ATOM 927 C CA . THR A 1 111 ? -17.044 10.164 2.735 1.00 55.88 111 THR A CA 1
ATOM 928 C C . THR A 1 111 ? -16.555 11.543 3.122 1.00 55.88 111 THR A C 1
ATOM 930 O O . THR A 1 111 ? -17.335 12.402 3.517 1.00 55.88 111 THR A O 1
ATOM 933 N N . LYS A 1 112 ? -15.241 11.739 3.001 1.00 57.19 112 LYS A N 1
ATOM 934 C CA . LYS A 1 112 ? -14.539 12.994 3.265 1.00 57.19 112 LYS A CA 1
ATOM 935 C C . LYS A 1 112 ? -15.167 14.143 2.474 1.00 57.19 112 LYS A C 1
ATOM 937 O O . LYS A 1 112 ? -14.655 14.510 1.415 1.00 57.19 112 LYS A O 1
ATOM 942 N N . GLU A 1 113 ? -16.187 14.795 3.014 1.00 55.50 113 GLU A N 1
ATOM 943 C CA . GLU A 1 113 ? -16.327 16.212 2.743 1.00 55.50 113 GLU A CA 1
ATOM 944 C C . GLU A 1 113 ? -14.997 16.856 3.133 1.00 55.50 113 GLU A C 1
ATOM 946 O O . GLU A 1 113 ? -14.333 16.439 4.093 1.00 55.50 113 GLU A O 1
ATOM 951 N N . LYS A 1 114 ? -14.522 17.796 2.312 1.00 57.38 114 LYS A N 1
ATOM 952 C CA . LYS A 1 114 ? -13.272 18.509 2.577 1.00 57.38 114 LYS A CA 1
ATOM 953 C C . LYS A 1 114 ? -13.452 19.287 3.875 1.00 57.38 114 LYS A C 1
ATOM 955 O O . LYS A 1 114 ? -13.851 20.446 3.850 1.00 57.38 114 LYS A O 1
ATOM 960 N N . LEU A 1 115 ? -13.140 18.641 4.998 1.00 61.97 115 LEU A N 1
ATOM 961 C CA . LEU A 1 115 ? -13.188 19.263 6.306 1.00 61.97 115 LEU A CA 1
ATOM 962 C C . LEU A 1 115 ? -12.358 20.550 6.245 1.00 61.97 115 LEU A C 1
ATOM 964 O O . LEU A 1 115 ? -11.255 20.533 5.673 1.00 61.97 115 LEU A O 1
ATOM 968 N N . PRO A 1 116 ? -12.845 21.653 6.837 1.00 67.38 116 PRO A N 1
ATOM 969 C CA . PRO A 1 116 ? -12.094 22.893 6.894 1.00 67.38 116 PRO A CA 1
ATOM 970 C C . PRO A 1 116 ? -10.712 22.641 7.500 1.00 67.38 116 PRO A C 1
ATOM 972 O O . PRO A 1 116 ? -10.498 21.697 8.278 1.00 67.38 116 PRO A O 1
ATOM 975 N N . LYS A 1 117 ? -9.747 23.473 7.093 1.00 69.06 117 LYS A N 1
ATOM 976 C CA . LYS A 1 117 ? -8.349 23.386 7.528 1.00 69.06 117 LYS A CA 1
ATOM 977 C C . LYS A 1 117 ? -8.314 23.232 9.051 1.00 69.06 117 LYS A C 1
ATOM 979 O O . LYS A 1 117 ? -8.863 24.069 9.756 1.00 69.06 117 LYS A O 1
ATOM 984 N N . ALA A 1 118 ? -7.704 22.146 9.531 1.00 69.88 118 ALA A N 1
ATOM 985 C CA . ALA A 1 118 ? -7.637 21.844 10.961 1.00 69.88 118 ALA A CA 1
ATOM 986 C C . ALA A 1 118 ? -7.126 23.064 11.739 1.00 69.88 118 ALA A C 1
ATOM 988 O O . ALA A 1 118 ? -6.129 23.675 11.336 1.00 69.88 118 ALA A O 1
ATOM 989 N N . ALA A 1 119 ? -7.800 23.394 12.838 1.00 70.50 119 ALA A N 1
ATOM 990 C CA . ALA A 1 119 ? -7.535 24.595 13.618 1.00 70.50 119 ALA A CA 1
ATOM 991 C C . ALA A 1 119 ? -6.152 24.536 14.281 1.00 70.50 119 ALA A C 1
ATOM 993 O O . ALA A 1 119 ? -5.504 25.560 14.488 1.00 70.50 119 ALA A O 1
ATOM 994 N N . ASN A 1 120 ? -5.659 23.327 14.580 1.00 82.38 120 ASN A N 1
ATOM 995 C CA . ASN A 1 120 ? -4.354 23.138 15.201 1.00 82.38 120 ASN A CA 1
ATOM 996 C C . ASN A 1 120 ? -3.589 21.897 14.695 1.00 82.38 120 ASN A C 1
ATOM 998 O O . ASN A 1 120 ? -4.096 21.014 13.994 1.00 82.38 120 ASN A O 1
ATOM 1002 N N . ARG A 1 121 ? -2.301 21.829 15.067 1.00 78.94 121 ARG A N 1
ATOM 1003 C CA . ARG A 1 121 ? -1.382 20.749 14.664 1.00 78.94 121 ARG A CA 1
ATOM 1004 C C . ARG A 1 121 ? -1.810 19.378 15.203 1.00 78.94 121 ARG A C 1
ATOM 1006 O O . ARG A 1 121 ? -1.561 18.372 14.535 1.00 78.94 121 ARG A O 1
ATOM 1013 N N . TYR A 1 122 ? -2.394 19.332 16.399 1.00 78.94 122 TYR A N 1
ATOM 1014 C CA . TYR A 1 122 ? -2.828 18.092 17.038 1.00 78.94 122 TYR A CA 1
ATOM 1015 C C . TYR A 1 122 ? -3.994 17.468 16.271 1.00 78.94 122 TYR A C 1
ATOM 1017 O O . TYR A 1 122 ? -3.898 16.328 15.823 1.00 78.94 122 TYR A O 1
ATOM 1025 N N . GLU A 1 123 ? -5.025 18.256 16.000 1.00 76.88 123 GLU A N 1
ATOM 1026 C CA . GLU A 1 123 ? -6.183 17.872 15.207 1.00 76.88 123 GLU A CA 1
ATOM 1027 C C . GLU A 1 123 ? -5.762 17.403 13.808 1.00 76.88 123 GLU A C 1
ATOM 1029 O O . GLU A 1 123 ? -6.144 16.322 13.363 1.00 76.88 123 GLU A O 1
ATOM 1034 N N . ALA A 1 124 ? -4.857 18.132 13.147 1.00 76.38 124 ALA A N 1
ATOM 1035 C CA . ALA A 1 124 ? -4.309 17.717 11.856 1.00 76.38 124 ALA A CA 1
ATOM 1036 C C . ALA A 1 124 ? -3.566 16.367 11.910 1.00 76.38 124 ALA A C 1
ATOM 1038 O O . ALA A 1 124 ? -3.475 15.665 10.897 1.00 76.38 124 ALA A O 1
ATOM 1039 N N . LYS A 1 125 ? -2.967 16.018 13.055 1.00 75.44 125 LYS A N 1
ATOM 1040 C CA . LYS A 1 125 ? -2.264 14.745 13.275 1.00 75.44 125 LYS A CA 1
ATOM 1041 C C . LYS A 1 125 ? -3.252 13.613 13.548 1.00 75.44 125 LYS A C 1
ATOM 1043 O O . LYS A 1 125 ? -3.061 12.526 13.010 1.00 75.44 125 LYS A O 1
ATOM 1048 N N . VAL A 1 126 ? -4.286 13.867 14.347 1.00 72.81 126 VAL A N 1
ATOM 1049 C CA . VAL A 1 126 ? -5.357 12.907 14.650 1.00 72.81 126 VAL A CA 1
ATOM 1050 C C . VAL A 1 126 ? -6.153 12.589 13.389 1.00 72.81 126 VAL A C 1
ATOM 1052 O O . VAL A 1 126 ? -6.215 11.426 12.999 1.00 72.81 126 VAL A O 1
ATOM 1055 N N . ARG A 1 127 ? -6.625 13.612 12.664 1.00 72.56 127 ARG A N 1
ATOM 1056 C CA . ARG A 1 127 ? -7.340 13.439 11.391 1.00 72.56 127 ARG A CA 1
ATOM 1057 C C . ARG A 1 127 ? -6.534 12.592 10.410 1.00 72.56 127 ARG A C 1
ATOM 1059 O O . ARG A 1 127 ? -7.048 11.615 9.893 1.00 72.56 127 ARG A O 1
ATOM 1066 N N . ARG A 1 128 ? -5.239 12.881 10.216 1.00 71.62 128 ARG A N 1
ATOM 1067 C CA . ARG A 1 128 ? -4.358 12.076 9.342 1.00 71.62 128 ARG A CA 1
ATOM 1068 C C . ARG A 1 128 ? -4.209 10.613 9.764 1.00 71.62 128 ARG A C 1
ATOM 1070 O O . ARG A 1 128 ? -3.972 9.775 8.904 1.00 71.62 128 ARG A O 1
ATOM 1077 N N . LYS A 1 129 ? -4.297 10.307 11.060 1.00 69.12 129 LYS A N 1
ATOM 1078 C CA . LYS A 1 129 ? -4.261 8.923 11.552 1.00 69.12 129 LYS A CA 1
ATOM 1079 C C . LYS A 1 129 ? -5.588 8.198 11.327 1.00 69.12 129 LYS A C 1
ATOM 1081 O O . LYS A 1 129 ? -5.572 7.008 11.039 1.00 69.12 129 LYS A O 1
ATOM 1086 N N . LEU A 1 130 ? -6.707 8.906 11.453 1.00 65.56 130 LEU A N 1
ATOM 1087 C CA . LEU A 1 130 ? -8.053 8.350 11.302 1.00 65.56 130 LEU A CA 1
ATOM 1088 C C . LEU A 1 130 ? -8.528 8.306 9.838 1.00 65.56 130 LEU A C 1
ATOM 1090 O O . LEU A 1 130 ? -9.459 7.582 9.514 1.00 65.56 130 LEU A O 1
ATOM 1094 N N . SER A 1 131 ? -7.885 9.047 8.929 1.00 62.75 131 SER A N 1
ATOM 1095 C CA . SER A 1 131 ? -8.465 9.395 7.629 1.00 62.75 131 SER A CA 1
ATOM 1096 C C . SER A 1 131 ? -8.448 8.336 6.523 1.00 62.75 131 SER A C 1
ATOM 1098 O O . SER A 1 131 ? -8.747 8.734 5.401 1.00 62.75 131 SER A O 1
ATOM 1100 N N . SER A 1 132 ? -8.125 7.049 6.727 1.00 58.47 132 SER A N 1
ATOM 1101 C CA . SER A 1 132 ? -8.433 6.038 5.677 1.00 58.47 132 SER A CA 1
ATOM 1102 C C . SER A 1 132 ? -8.114 4.577 5.999 1.00 58.47 132 SER A C 1
ATOM 1104 O O . SER A 1 132 ? -8.670 3.726 5.323 1.00 58.47 132 SER A O 1
ATOM 1106 N N . TRP A 1 133 ? -7.242 4.259 6.958 1.00 61.12 133 TRP A N 1
ATOM 1107 C CA . TRP A 1 133 ? -6.808 2.861 7.160 1.00 61.12 133 TRP A CA 1
ATOM 1108 C C . TRP A 1 133 ? -7.149 2.343 8.548 1.00 61.12 133 TRP A C 1
ATOM 1110 O O . TRP A 1 133 ? -7.842 1.348 8.687 1.00 61.12 133 TRP A O 1
ATOM 1120 N N . THR A 1 134 ? -6.761 3.091 9.579 1.00 70.25 134 THR A N 1
ATOM 1121 C CA . THR A 1 134 ? -6.994 2.722 10.983 1.00 70.25 134 THR A CA 1
ATOM 1122 C C . THR A 1 134 ? -8.464 2.478 11.317 1.00 70.25 134 THR A C 1
ATOM 1124 O O . THR A 1 134 ? -8.754 1.711 12.218 1.00 70.25 134 THR A O 1
ATOM 1127 N N . LYS A 1 135 ? -9.370 3.161 10.620 1.00 73.31 135 LYS A N 1
ATOM 1128 C CA . LYS A 1 135 ? -10.813 3.145 10.854 1.00 73.31 135 LYS A CA 1
ATOM 1129 C C . LYS A 1 135 ? -11.461 1.856 10.349 1.00 73.31 135 LYS A C 1
ATOM 1131 O O . LYS A 1 135 ? -12.003 1.129 11.160 1.00 73.31 135 LYS A O 1
ATOM 1136 N N . GLY A 1 136 ? -11.252 1.510 9.074 1.00 79.06 136 GLY A N 1
ATOM 1137 C CA . GLY A 1 136 ? -11.702 0.220 8.538 1.00 79.06 136 GLY A CA 1
ATOM 1138 C C . GLY A 1 136 ? -11.092 -0.952 9.307 1.00 79.06 136 GLY A C 1
ATOM 1139 O O . GLY A 1 136 ? -11.810 -1.808 9.791 1.00 79.06 136 GLY A O 1
ATOM 1140 N N . THR A 1 137 ? -9.780 -0.914 9.574 1.00 82.62 137 THR A N 1
ATOM 1141 C CA . THR A 1 137 ? -9.129 -1.961 10.384 1.00 82.62 137 THR A CA 1
ATOM 1142 C C . THR A 1 137 ? -9.683 -2.056 11.812 1.00 82.62 137 THR A C 1
ATOM 1144 O O . THR A 1 137 ? -9.658 -3.136 12.395 1.00 82.62 137 THR A O 1
ATOM 1147 N N . LEU A 1 138 ? -10.145 -0.946 12.398 1.00 85.75 138 LEU A N 1
ATOM 1148 C CA . LEU A 1 138 ? -10.785 -0.945 13.713 1.00 85.75 138 LEU A CA 1
ATOM 1149 C C . LEU A 1 138 ? -12.158 -1.608 13.650 1.00 85.75 138 LEU A C 1
ATOM 1151 O O . LEU A 1 138 ? -12.414 -2.499 14.457 1.00 85.75 138 LEU A O 1
ATOM 1155 N N . ASP A 1 139 ? -12.990 -1.201 12.693 1.00 86.75 139 ASP A N 1
ATOM 1156 C CA . ASP A 1 139 ? -14.346 -1.721 12.516 1.00 86.75 139 ASP A CA 1
ATOM 1157 C C . ASP A 1 139 ? -14.322 -3.222 12.211 1.00 86.75 139 ASP A C 1
ATOM 1159 O O . ASP A 1 139 ? -14.922 -3.991 12.965 1.00 86.75 139 ASP A O 1
ATOM 1163 N N . ASP A 1 140 ? -13.508 -3.646 11.234 1.00 88.50 140 ASP A N 1
ATOM 1164 C CA . ASP A 1 140 ? -13.300 -5.058 10.879 1.00 88.50 140 ASP A CA 1
ATOM 1165 C C . ASP A 1 140 ? -12.890 -5.879 12.109 1.00 88.50 140 ASP A C 1
ATOM 1167 O O . ASP A 1 140 ? -13.285 -7.033 12.301 1.00 88.50 140 ASP A O 1
ATOM 1171 N N . ARG A 1 141 ? -12.042 -5.294 12.967 1.00 91.06 141 ARG A N 1
ATOM 1172 C CA . ARG A 1 141 ? -11.506 -6.010 14.120 1.00 91.06 141 ARG A CA 1
ATOM 1173 C C . ARG A 1 141 ? -12.489 -6.096 15.276 1.00 91.06 141 ARG A C 1
ATOM 1175 O O . ARG A 1 141 ? -12.469 -7.098 15.994 1.00 91.06 141 ARG A O 1
ATOM 1182 N N . ILE A 1 142 ? -13.300 -5.062 15.473 1.00 91.69 142 ILE A N 1
ATOM 1183 C CA . ILE A 1 142 ? -14.387 -5.065 16.449 1.00 91.69 142 ILE A CA 1
ATOM 1184 C C . ILE A 1 142 ? -15.421 -6.111 16.048 1.00 91.69 142 ILE A C 1
ATOM 1186 O O . ILE A 1 142 ? -15.729 -6.961 16.879 1.00 91.69 142 ILE A O 1
ATOM 1190 N N . GLU A 1 143 ? -15.881 -6.096 14.795 1.00 91.62 143 GLU A N 1
ATOM 1191 C CA . GLU A 1 143 ? -16.848 -7.068 14.266 1.00 91.62 143 GLU A CA 1
ATOM 1192 C C . GLU A 1 143 ? -16.339 -8.493 14.448 1.00 91.62 143 GLU A C 1
ATOM 1194 O O . GLU A 1 143 ? -16.959 -9.279 15.158 1.00 91.62 143 GLU A O 1
ATOM 1199 N N . TYR A 1 144 ? -15.128 -8.784 13.960 1.00 93.62 144 TYR A N 1
ATOM 1200 C CA . TYR A 1 144 ? -14.524 -10.108 14.107 1.00 93.62 144 TYR A CA 1
ATOM 1201 C C . TYR A 1 144 ? -14.495 -10.595 15.565 1.00 93.62 144 TYR A C 1
ATOM 1203 O O . TYR A 1 144 ? -14.767 -11.763 15.848 1.00 93.62 144 TYR A O 1
ATOM 1211 N N . LEU A 1 145 ? -14.092 -9.733 16.506 1.00 92.81 145 LEU A N 1
ATOM 1212 C CA . LEU A 1 145 ? -13.985 -10.124 17.913 1.00 92.81 145 LEU A CA 1
ATOM 1213 C C . LEU A 1 145 ? -15.353 -10.273 18.581 1.00 92.81 145 LEU A C 1
ATOM 1215 O O . LEU A 1 145 ? -15.492 -11.157 19.425 1.00 92.81 145 LEU A O 1
ATOM 1219 N N . CYS A 1 146 ? -16.327 -9.440 18.221 1.00 92.62 146 CYS A N 1
ATOM 1220 C CA . CYS A 1 146 ? -17.689 -9.534 18.736 1.00 92.62 146 CYS A CA 1
ATOM 1221 C C . CYS A 1 146 ? -18.376 -10.801 18.222 1.00 92.62 146 CYS A C 1
ATOM 1223 O O . CYS A 1 146 ? -18.901 -11.559 19.035 1.00 92.62 146 CYS A O 1
ATOM 1225 N N . ASP A 1 147 ? -18.243 -11.108 16.929 1.00 92.62 147 ASP A N 1
ATOM 1226 C CA . ASP A 1 147 ? -18.760 -12.336 16.317 1.00 92.62 147 ASP A CA 1
ATOM 1227 C C . ASP A 1 147 ? -18.186 -13.589 16.988 1.00 92.62 147 ASP A C 1
ATOM 1229 O O . ASP A 1 147 ? -18.926 -14.504 17.348 1.00 92.62 147 ASP A O 1
ATOM 1233 N N . CYS A 1 148 ? -16.871 -13.615 17.247 1.00 91.88 148 CYS A N 1
ATOM 1234 C CA . CYS A 1 148 ? -16.233 -14.728 17.961 1.00 91.88 148 CYS A CA 1
ATOM 1235 C C . CYS A 1 148 ? -16.777 -14.930 19.386 1.00 91.88 148 CYS A C 1
ATOM 1237 O O . CYS A 1 148 ? -16.662 -16.026 19.932 1.00 91.88 148 CYS A O 1
ATOM 1239 N N . LEU A 1 149 ? -17.286 -13.869 20.014 1.00 91.31 149 LEU A N 1
ATOM 1240 C CA . LEU A 1 149 ? -17.782 -13.876 21.391 1.00 91.31 149 LEU A CA 1
ATOM 1241 C C . LEU A 1 149 ? -19.316 -13.930 21.469 1.00 91.31 149 LEU A C 1
ATOM 1243 O O . LEU A 1 149 ? -19.850 -13.952 22.574 1.00 91.31 149 LEU A O 1
ATOM 1247 N N . GLY A 1 150 ? -20.019 -13.961 20.331 1.00 91.62 150 GLY A N 1
ATOM 1248 C CA . GLY A 1 150 ? -21.483 -13.930 20.281 1.00 91.62 150 GLY A CA 1
ATOM 1249 C C . GLY A 1 150 ? -22.097 -12.585 20.688 1.00 91.62 150 GLY A C 1
ATOM 1250 O O . GLY A 1 150 ? -23.266 -12.539 21.060 1.00 91.62 150 GLY A O 1
ATOM 1251 N N . ILE A 1 151 ? -21.321 -11.501 20.637 1.00 93.69 151 ILE A N 1
ATOM 1252 C CA . ILE A 1 151 ? -21.755 -10.145 20.993 1.00 93.69 151 ILE A CA 1
ATOM 1253 C C . ILE A 1 151 ? -22.383 -9.499 19.760 1.00 93.69 151 ILE A C 1
ATOM 1255 O O . ILE A 1 151 ? -21.772 -9.473 18.693 1.00 93.69 151 ILE A O 1
ATOM 1259 N N . ARG A 1 152 ? -23.587 -8.936 19.894 1.00 93.31 152 ARG A N 1
ATOM 1260 C CA . ARG A 1 152 ? -24.265 -8.275 18.770 1.00 93.31 152 ARG A CA 1
ATOM 1261 C C . ARG A 1 152 ? -23.680 -6.886 18.528 1.00 93.31 152 ARG A C 1
ATOM 1263 O O . ARG A 1 152 ? -23.659 -6.072 19.446 1.00 93.31 152 ARG A O 1
ATOM 1270 N N . THR A 1 153 ? -23.286 -6.573 17.299 1.00 91.81 153 THR A N 1
ATOM 1271 C CA . THR A 1 153 ? -22.871 -5.217 16.907 1.00 91.81 153 THR A CA 1
ATOM 1272 C C . THR A 1 153 ? -24.015 -4.452 16.249 1.00 91.81 153 THR A C 1
ATOM 1274 O O . THR A 1 153 ? -24.768 -5.020 15.459 1.00 91.81 153 THR A O 1
ATOM 1277 N N . VAL A 1 154 ? -24.153 -3.165 16.572 1.00 91.00 154 VAL A N 1
ATOM 1278 C CA . VAL A 1 154 ? -25.153 -2.269 15.973 1.00 91.00 154 VAL A CA 1
ATOM 1279 C C . VAL A 1 154 ? -24.483 -0.971 15.547 1.00 91.00 154 VAL A C 1
ATOM 1281 O O . VAL A 1 154 ? -23.858 -0.304 16.371 1.00 91.00 154 VAL A O 1
ATOM 1284 N N . ASP A 1 155 ? -24.657 -0.610 14.280 1.00 88.94 155 ASP A N 1
ATOM 1285 C CA . ASP A 1 155 ? -24.233 0.675 13.733 1.00 88.94 155 ASP A CA 1
ATOM 1286 C C . ASP A 1 155 ? -25.289 1.752 13.975 1.00 88.94 155 ASP A C 1
ATOM 1288 O O . ASP A 1 155 ? -26.480 1.555 13.721 1.00 88.94 155 ASP A O 1
ATOM 1292 N N . VAL A 1 156 ? -24.849 2.911 14.456 1.00 87.75 156 VAL A N 1
ATOM 1293 C CA . VAL A 1 156 ? -25.683 4.105 14.610 1.00 87.75 156 VAL A CA 1
ATOM 1294 C C . VAL A 1 156 ? -25.078 5.262 13.842 1.00 87.75 156 VAL A C 1
ATOM 1296 O O . VAL A 1 156 ? -23.862 5.413 13.794 1.00 87.75 156 VAL A O 1
ATOM 1299 N N . ASN A 1 157 ? -25.916 6.123 13.268 1.00 81.25 157 ASN A N 1
ATOM 1300 C CA . ASN A 1 157 ? -25.412 7.360 12.681 1.00 81.25 157 ASN A CA 1
ATOM 1301 C C . ASN A 1 157 ? -24.645 8.148 13.755 1.00 81.25 157 ASN A C 1
ATOM 1303 O O . ASN A 1 157 ? -25.154 8.277 14.874 1.00 81.25 157 ASN A O 1
ATOM 1307 N N . PRO A 1 158 ? -23.452 8.679 13.444 1.00 73.00 158 PRO A N 1
ATOM 1308 C CA . PRO A 1 158 ? -22.748 9.536 14.372 1.00 73.00 158 PRO A CA 1
ATOM 1309 C C . PRO A 1 158 ? -23.641 10.733 14.659 1.00 73.00 158 PRO A C 1
ATOM 1311 O O . PRO A 1 158 ? -24.186 11.376 13.757 1.00 73.00 158 PRO A O 1
ATOM 1314 N N . ALA A 1 159 ? -23.833 10.998 15.943 1.00 62.41 159 ALA A N 1
ATOM 1315 C CA . ALA A 1 159 ? -24.400 12.259 16.352 1.00 62.41 159 ALA A CA 1
ATOM 1316 C C . ALA A 1 159 ? -23.319 13.319 16.095 1.00 62.41 159 ALA A C 1
ATOM 1318 O O . ALA A 1 159 ? -22.233 13.209 16.663 1.00 62.41 159 ALA A O 1
ATOM 1319 N N . TYR A 1 160 ? -23.656 14.322 15.277 1.00 51.97 160 TYR A N 1
ATOM 1320 C CA . TYR A 1 160 ? -22.867 15.513 14.906 1.00 51.97 160 TYR A CA 1
ATOM 1321 C C . TYR A 1 160 ? -21.983 15.413 13.655 1.00 51.97 160 TYR A C 1
ATOM 1323 O O . TYR A 1 160 ? -20.905 14.781 13.688 1.00 51.97 160 TYR A O 1
#

pLDDT: mean 81.97, std 12.78, range [50.47, 95.69]